Protein AF-A0A831K7T3-F1 (afdb_monomer_lite)

pLDDT: mean 89.92, std 11.32, range [50.34, 98.62]

Radius of gyration: 13.92 Å; chains: 1; bounding box: 26×32×38 Å

Sequence (88 aa):
MMSSALDFLDDKYICPHCHQEMTLCDAPPVHVGDGLGWGCEYLFICLNDECKLFVNGWKYIENQYGHMGSYRYMRMPNSNESYNMMVG

Structure (mmCIF, N/CA/C/O backbone):
data_AF-A0A831K7T3-F1
#
_entry.id   AF-A0A831K7T3-F1
#
loop_
_atom_site.group_PDB
_atom_site.id
_atom_site.type_symbol
_atom_site.label_atom_id
_atom_site.label_alt_id
_atom_site.label_comp_id
_atom_site.label_asym_id
_atom_site.label_entity_id
_atom_site.label_seq_id
_atom_site.pdbx_PDB_ins_code
_atom_site.Cartn_x
_atom_site.Cartn_y
_atom_site.Cartn_z
_atom_site.occupancy
_atom_site.B_iso_or_equiv
_atom_site.auth_seq_id
_atom_site.auth_comp_id
_atom_site.auth_asym_id
_atom_site.auth_atom_id
_atom_site.pdbx_PDB_model_num
ATOM 1 N N . MET A 1 1 ? 13.552 9.354 -18.240 1.00 50.34 1 MET A N 1
ATOM 2 C CA . MET A 1 1 ? 13.107 8.061 -18.794 1.00 50.34 1 MET A CA 1
ATOM 3 C C . MET A 1 1 ? 11.659 7.924 -18.385 1.00 50.34 1 MET A C 1
ATOM 5 O O . MET A 1 1 ? 11.415 8.052 -17.197 1.00 50.34 1 MET A O 1
ATOM 9 N N . MET A 1 2 ? 10.724 7.795 -19.328 1.00 55.97 2 MET A N 1
ATOM 10 C CA . MET A 1 2 ? 9.339 7.456 -18.981 1.00 55.97 2 MET A CA 1
ATOM 11 C C . MET A 1 2 ? 9.354 5.983 -18.584 1.00 55.97 2 MET A C 1
ATOM 13 O O . MET A 1 2 ? 9.600 5.141 -19.446 1.00 55.97 2 MET A O 1
ATOM 17 N N . SER A 1 3 ? 9.220 5.690 -17.292 1.00 65.00 3 SER A N 1
ATOM 18 C CA . SER A 1 3 ? 9.016 4.314 -16.842 1.00 65.00 3 SER A CA 1
ATOM 19 C C . SER A 1 3 ? 7.645 3.869 -17.319 1.00 65.00 3 SER A C 1
ATOM 21 O O . SER A 1 3 ? 6.661 4.579 -17.132 1.00 65.00 3 SER A O 1
ATOM 23 N N . SER A 1 4 ? 7.560 2.716 -17.965 1.00 82.12 4 SER A N 1
ATOM 24 C CA . SER A 1 4 ? 6.258 2.171 -18.338 1.00 82.12 4 SER A CA 1
ATOM 25 C C . SER A 1 4 ? 5.785 1.215 -17.249 1.00 82.12 4 SER A C 1
ATOM 27 O O . SER A 1 4 ? 6.602 0.544 -16.626 1.00 82.12 4 SER A O 1
ATOM 29 N N . ALA A 1 5 ? 4.472 1.088 -17.041 1.00 83.88 5 ALA A N 1
ATOM 30 C CA . ALA A 1 5 ? 3.927 0.069 -16.135 1.00 83.88 5 ALA A CA 1
ATOM 31 C C . ALA A 1 5 ? 4.417 -1.356 -16.480 1.00 83.88 5 ALA A C 1
ATOM 33 O O . ALA A 1 5 ? 4.458 -2.221 -15.608 1.00 83.88 5 ALA A O 1
ATOM 34 N N . LEU A 1 6 ? 4.820 -1.592 -17.741 1.00 86.94 6 LEU A N 1
ATOM 35 C CA . LEU A 1 6 ? 5.383 -2.864 -18.200 1.00 86.94 6 LEU A CA 1
ATOM 36 C C . LEU A 1 6 ? 6.673 -3.235 -17.461 1.00 86.94 6 LEU A C 1
ATOM 38 O O . LEU A 1 6 ? 6.924 -4.420 -17.262 1.00 86.94 6 LEU A O 1
ATOM 42 N N . ASP A 1 7 ? 7.449 -2.239 -17.025 1.00 89.88 7 ASP A N 1
ATOM 43 C CA . ASP A 1 7 ? 8.731 -2.442 -16.345 1.00 89.88 7 ASP A CA 1
ATOM 44 C C . ASP A 1 7 ? 8.555 -3.123 -14.974 1.00 89.88 7 ASP A C 1
ATOM 46 O O . ASP A 1 7 ? 9.512 -3.674 -14.438 1.00 89.88 7 ASP A O 1
ATOM 50 N N . PHE A 1 8 ? 7.331 -3.116 -14.428 1.00 91.31 8 PHE A N 1
ATOM 51 C CA . PHE A 1 8 ? 6.993 -3.613 -13.090 1.00 91.31 8 PHE A CA 1
ATOM 52 C C . PHE A 1 8 ? 6.004 -4.786 -13.100 1.00 91.31 8 PHE A C 1
ATOM 54 O O . PHE A 1 8 ? 5.509 -5.178 -12.047 1.00 91.3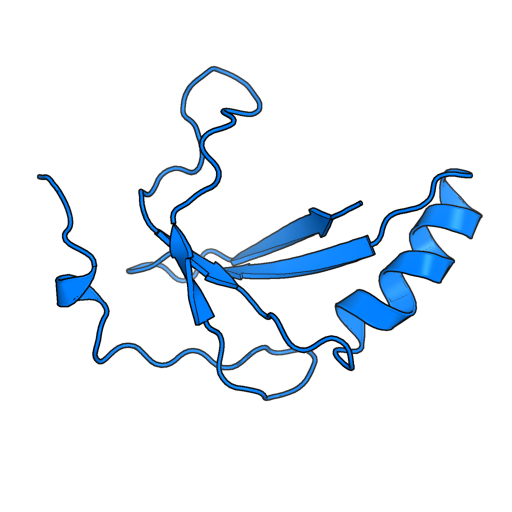1 8 PHE A O 1
ATOM 61 N N . LEU A 1 9 ? 5.677 -5.347 -14.270 1.00 86.12 9 LEU A N 1
ATOM 62 C CA . LEU A 1 9 ? 4.656 -6.400 -14.385 1.00 86.12 9 LEU A CA 1
ATOM 63 C C . LEU A 1 9 ? 5.008 -7.687 -13.631 1.00 86.12 9 LEU A C 1
ATOM 65 O O . LEU A 1 9 ? 4.111 -8.354 -13.115 1.00 86.12 9 LEU A O 1
ATOM 69 N N . ASP A 1 10 ? 6.292 -8.038 -13.586 1.00 91.06 10 ASP A N 1
ATOM 70 C CA . ASP A 1 10 ? 6.771 -9.263 -12.937 1.00 91.06 10 ASP A CA 1
ATOM 71 C C . ASP A 1 10 ? 7.089 -9.064 -11.443 1.00 91.06 10 ASP A C 1
ATOM 73 O O . ASP A 1 10 ? 7.329 -10.036 -10.719 1.00 91.06 10 ASP A O 1
ATOM 77 N N . ASP A 1 11 ? 7.067 -7.818 -10.960 1.00 93.50 11 ASP A N 1
ATOM 78 C CA . ASP A 1 11 ? 7.389 -7.484 -9.578 1.00 93.50 11 ASP A CA 1
ATOM 79 C C . ASP A 1 11 ? 6.233 -7.839 -8.640 1.00 93.50 11 ASP A C 1
ATOM 81 O O . ASP A 1 11 ? 5.104 -7.362 -8.772 1.00 93.50 11 ASP A O 1
ATOM 85 N N . LYS A 1 12 ? 6.541 -8.651 -7.624 1.00 94.31 12 LYS A N 1
ATOM 86 C CA . LYS A 1 12 ? 5.575 -9.080 -6.608 1.00 94.31 12 LYS A CA 1
ATOM 87 C C . LYS A 1 12 ? 6.010 -8.659 -5.222 1.00 94.31 12 LYS A C 1
ATOM 89 O O . LYS A 1 12 ? 7.011 -9.142 -4.690 1.00 94.31 12 LYS A O 1
ATOM 94 N N . TYR A 1 13 ? 5.197 -7.814 -4.600 1.00 96.38 13 TYR A N 1
ATOM 95 C CA . TYR A 1 13 ? 5.413 -7.358 -3.233 1.00 96.38 13 TYR A CA 1
ATOM 96 C C . TYR A 1 13 ? 4.296 -7.827 -2.313 1.00 96.38 13 TYR A C 1
ATOM 98 O O . TYR A 1 13 ? 3.122 -7.827 -2.675 1.00 96.38 13 TYR A O 1
ATOM 106 N N . ILE A 1 14 ? 4.679 -8.215 -1.099 1.00 97.88 14 ILE A N 1
ATOM 107 C CA . ILE A 1 14 ? 3.766 -8.704 -0.070 1.00 97.88 14 ILE A CA 1
ATOM 108 C C . ILE A 1 14 ? 3.633 -7.648 1.022 1.00 97.88 14 ILE A C 1
ATOM 110 O O . ILE A 1 14 ? 4.629 -7.164 1.561 1.00 97.88 14 ILE A O 1
ATOM 114 N N . CYS A 1 15 ? 2.395 -7.317 1.384 1.00 98.19 15 CYS A N 1
ATOM 115 C CA . CYS A 1 15 ? 2.127 -6.390 2.473 1.00 98.19 15 CYS A CA 1
ATOM 116 C C . CYS A 1 15 ? 2.576 -6.992 3.821 1.00 98.19 15 CYS A C 1
ATOM 118 O O . CYS A 1 15 ? 2.092 -8.066 4.192 1.00 98.19 15 CYS A O 1
ATOM 120 N N . PRO A 1 16 ? 3.394 -6.292 4.628 1.00 98.00 16 PRO A N 1
ATOM 121 C CA . PRO A 1 16 ? 3.888 -6.813 5.905 1.00 98.00 16 PRO A CA 1
ATOM 122 C C . PRO A 1 16 ? 2.803 -6.903 6.992 1.00 98.00 16 PRO A C 1
ATOM 124 O O . PRO A 1 16 ? 3.018 -7.503 8.041 1.00 98.00 16 PRO A O 1
ATOM 127 N N . HIS A 1 17 ? 1.627 -6.306 6.770 1.00 98.19 17 HIS A N 1
ATOM 128 C CA . HIS A 1 17 ? 0.544 -6.262 7.758 1.00 98.19 17 HIS A CA 1
ATOM 129 C C . HIS A 1 17 ? -0.517 -7.351 7.564 1.00 98.19 17 HIS A C 1
ATOM 131 O O . HIS A 1 17 ? -1.179 -7.738 8.530 1.00 98.19 17 HIS A O 1
ATOM 137 N N . CYS A 1 18 ? -0.709 -7.823 6.329 1.00 98.31 18 CYS A N 1
ATOM 138 C CA . CYS A 1 18 ? -1.740 -8.814 5.996 1.00 98.31 18 CYS A CA 1
ATOM 139 C C . CYS A 1 18 ? -1.243 -9.984 5.140 1.00 98.31 18 CYS A C 1
ATOM 141 O O . CYS A 1 18 ? -2.002 -10.922 4.928 1.00 98.31 18 CYS A O 1
ATOM 143 N N . HIS A 1 19 ? 0.014 -9.950 4.690 1.00 98.19 19 HIS A N 1
ATOM 144 C CA . HIS A 1 19 ? 0.648 -10.979 3.863 1.00 98.19 19 HIS A CA 1
ATOM 145 C C . HIS A 1 19 ? -0.045 -11.249 2.516 1.00 98.19 19 HIS A C 1
ATOM 147 O O . HIS A 1 19 ? 0.161 -12.302 1.922 1.00 98.19 19 HIS A O 1
ATOM 153 N N . GLN A 1 20 ? -0.841 -10.296 2.023 1.00 98.31 20 GLN A N 1
ATOM 154 C CA . GLN A 1 20 ? -1.427 -10.333 0.682 1.00 98.31 20 GLN A CA 1
ATOM 155 C C . GLN A 1 20 ? -0.525 -9.620 -0.330 1.00 98.31 20 GLN A C 1
ATOM 157 O O . GLN A 1 20 ? 0.224 -8.705 0.036 1.00 98.31 20 GLN A O 1
ATOM 162 N N . GLU A 1 21 ? -0.621 -10.038 -1.591 1.00 98.06 21 GLU A N 1
ATOM 163 C CA . GLU A 1 21 ? 0.045 -9.389 -2.723 1.00 98.06 21 GLU A CA 1
ATOM 164 C C . GLU A 1 21 ? -0.464 -7.948 -2.893 1.00 98.06 21 GLU A C 1
ATOM 166 O O . GLU A 1 21 ? -1.647 -7.653 -2.707 1.00 98.06 21 GLU A O 1
ATOM 171 N N . MET A 1 22 ? 0.460 -7.032 -3.168 1.00 97.38 22 MET A N 1
ATOM 172 C CA . MET A 1 22 ? 0.192 -5.608 -3.347 1.00 97.38 22 MET A CA 1
ATOM 173 C C . MET A 1 22 ? -0.134 -5.299 -4.809 1.00 97.38 22 MET A C 1
ATOM 175 O O . MET A 1 22 ? 0.320 -5.985 -5.718 1.00 97.38 22 MET A O 1
ATOM 179 N N . THR A 1 23 ? -0.900 -4.236 -5.039 1.00 96.62 23 THR A N 1
ATOM 180 C CA . THR A 1 23 ? -1.330 -3.816 -6.377 1.00 96.62 23 THR A CA 1
ATOM 181 C C . THR A 1 23 ? -0.442 -2.690 -6.889 1.00 96.62 23 THR A C 1
ATOM 183 O O . THR A 1 23 ? -0.222 -1.726 -6.159 1.00 96.62 23 THR A O 1
ATOM 186 N N . LEU A 1 24 ? 0.049 -2.794 -8.127 1.00 95.31 24 LEU A N 1
ATOM 187 C CA . LEU A 1 24 ? 0.687 -1.679 -8.828 1.00 95.31 24 LEU A CA 1
ATOM 188 C C . LEU A 1 24 ? -0.385 -0.653 -9.218 1.00 95.31 24 LEU A C 1
ATOM 190 O O . LEU A 1 24 ? -1.332 -0.979 -9.932 1.00 95.31 24 LEU A O 1
ATOM 194 N N . CYS A 1 25 ? -0.230 0.575 -8.745 1.00 93.12 25 CYS A N 1
ATOM 195 C CA . CYS A 1 25 ? -1.148 1.683 -8.966 1.00 93.12 25 CYS A CA 1
ATOM 196 C C . CYS A 1 25 ? -0.388 2.879 -9.532 1.00 93.12 25 CYS A C 1
ATOM 198 O O . CYS A 1 25 ? 0.767 3.097 -9.163 1.00 93.12 25 CYS A O 1
ATOM 200 N N . ASP A 1 26 ? -1.052 3.699 -10.343 1.00 91.38 26 ASP A N 1
ATOM 201 C CA . ASP A 1 26 ? -0.536 5.028 -10.670 1.00 91.38 26 ASP A CA 1
ATOM 202 C C . ASP A 1 26 ? -0.372 5.844 -9.384 1.00 91.38 26 ASP A C 1
ATOM 204 O O . ASP A 1 26 ? -1.224 5.817 -8.484 1.00 91.38 26 ASP A O 1
ATOM 208 N N . ALA A 1 27 ? 0.731 6.581 -9.295 1.00 88.38 27 ALA A N 1
ATOM 209 C CA . ALA A 1 27 ? 0.917 7.546 -8.232 1.00 88.38 27 ALA A CA 1
ATOM 210 C C . ALA A 1 27 ? -0.216 8.588 -8.295 1.00 88.38 27 ALA A C 1
ATOM 212 O O . ALA A 1 27 ? -0.591 9.030 -9.388 1.00 88.38 27 ALA A O 1
ATOM 213 N N . PRO A 1 28 ? -0.784 9.007 -7.149 1.00 83.00 28 PRO A N 1
ATOM 214 C CA . PRO A 1 28 ? -1.848 9.998 -7.152 1.00 83.00 28 PRO A CA 1
ATOM 215 C C . PRO A 1 28 ? -1.423 11.272 -7.903 1.00 83.00 28 PRO A C 1
ATOM 217 O O . PRO A 1 28 ? -0.326 11.780 -7.667 1.00 83.00 28 PRO A O 1
ATOM 220 N N . PRO A 1 29 ? -2.298 11.867 -8.737 1.00 76.31 29 PRO A N 1
ATOM 221 C CA . PRO A 1 29 ? -1.963 13.071 -9.509 1.00 76.31 29 PRO A CA 1
ATOM 222 C C . PRO A 1 29 ? -1.761 14.314 -8.623 1.00 76.31 29 PRO A C 1
ATOM 224 O O . PRO A 1 29 ? -1.364 15.383 -9.091 1.00 76.31 29 PRO A O 1
ATOM 227 N N . VAL A 1 30 ? -2.066 14.190 -7.330 1.00 73.06 30 VAL A N 1
ATOM 228 C CA . VAL A 1 30 ? -1.910 15.236 -6.328 1.00 73.06 30 VAL A CA 1
ATOM 229 C C . VAL A 1 30 ? -0.469 15.233 -5.827 1.00 73.06 30 VAL A C 1
ATOM 231 O O . VA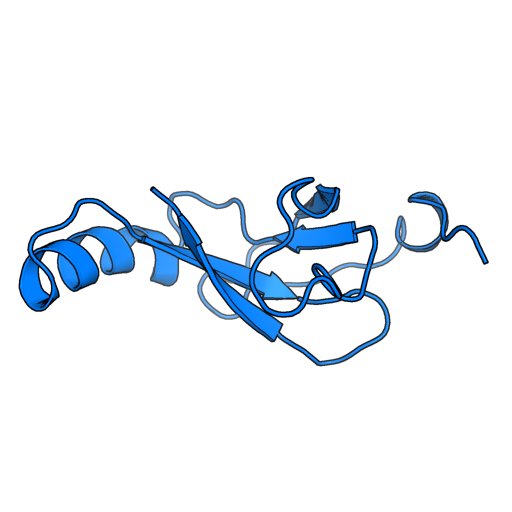L A 1 30 ? -0.000 14.248 -5.260 1.00 73.06 30 VAL A O 1
ATOM 234 N N . HIS A 1 31 ? 0.210 16.364 -6.002 1.00 67.19 31 HIS A N 1
ATOM 235 C CA . HIS A 1 31 ? 1.539 16.601 -5.451 1.00 67.19 31 HIS A CA 1
ATOM 236 C C . HIS A 1 31 ? 1.378 17.168 -4.035 1.00 67.19 31 HIS A C 1
ATOM 238 O O . HIS A 1 31 ? 0.723 18.194 -3.853 1.00 67.19 31 HIS A O 1
ATOM 244 N N . VAL A 1 32 ? 1.952 16.505 -3.030 1.00 60.41 32 VAL A N 1
ATOM 245 C CA . VAL A 1 32 ? 1.934 16.962 -1.631 1.00 60.41 32 VAL A CA 1
ATOM 246 C C . VAL A 1 32 ? 3.344 17.429 -1.259 1.00 60.41 32 VAL A C 1
ATOM 248 O O . VAL A 1 32 ? 4.293 16.678 -1.450 1.00 60.41 32 VAL A O 1
ATOM 251 N N . GLY A 1 33 ? 3.497 18.654 -0.739 1.00 61.69 33 GLY A N 1
ATOM 252 C CA . GLY A 1 33 ? 4.792 19.187 -0.281 1.00 61.69 33 GLY A CA 1
ATOM 253 C C . GLY A 1 33 ? 5.421 20.236 -1.208 1.00 61.69 33 GLY A C 1
ATOM 254 O O . GLY A 1 33 ? 4.735 21.132 -1.691 1.00 61.69 33 GLY A O 1
ATOM 255 N N . ASP A 1 34 ? 6.734 20.146 -1.422 1.00 63.22 34 ASP A N 1
ATOM 256 C CA . ASP A 1 34 ? 7.582 21.112 -2.149 1.00 63.22 34 ASP A CA 1
ATOM 257 C C . ASP A 1 34 ? 7.442 21.079 -3.685 1.00 63.22 34 ASP A C 1
ATOM 259 O O . ASP A 1 34 ? 8.149 21.794 -4.395 1.00 63.22 34 ASP A O 1
ATOM 263 N N . GLY A 1 35 ? 6.511 20.274 -4.202 1.00 61.69 35 GLY A N 1
ATOM 264 C CA . GLY A 1 35 ? 6.240 20.131 -5.632 1.00 61.69 35 GLY A CA 1
A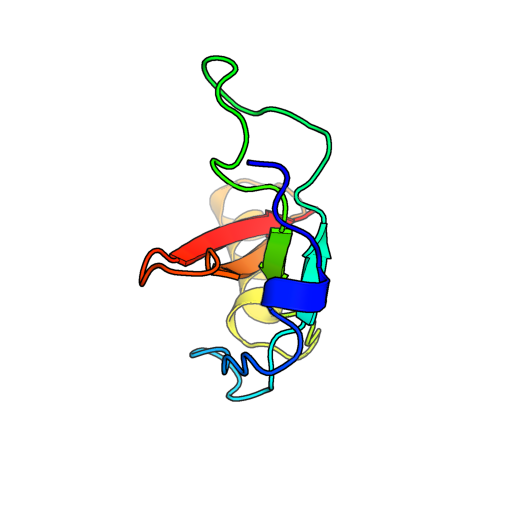TOM 265 C C . GLY A 1 35 ? 6.973 18.973 -6.312 1.00 61.69 35 GLY A C 1
ATOM 266 O O . GLY A 1 35 ? 6.785 18.789 -7.511 1.00 61.69 35 GLY A O 1
ATOM 267 N N . LEU A 1 36 ? 7.752 18.163 -5.583 1.00 66.19 36 LEU A N 1
ATOM 268 C CA . LEU A 1 36 ? 8.469 17.009 -6.150 1.00 66.19 36 LEU A CA 1
ATOM 269 C C . LEU A 1 36 ? 7.600 15.749 -6.340 1.00 66.19 36 LEU A C 1
ATOM 271 O O . LEU A 1 36 ? 8.017 14.803 -7.009 1.00 66.19 36 LEU A O 1
ATOM 275 N N . GLY A 1 37 ? 6.376 15.735 -5.801 1.00 75.62 37 GLY A N 1
ATOM 276 C CA . GLY A 1 37 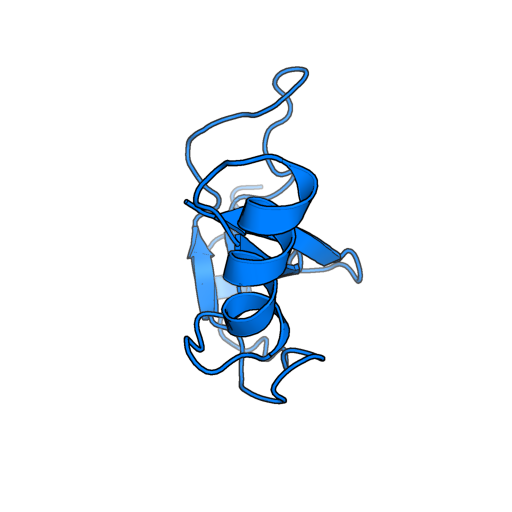? 5.428 14.629 -5.971 1.00 75.62 37 GLY A CA 1
ATOM 277 C C . GLY A 1 37 ? 5.822 13.364 -5.204 1.00 75.62 37 GLY A C 1
ATOM 278 O O . GLY A 1 37 ? 6.437 13.433 -4.146 1.00 75.62 37 GLY A O 1
ATOM 279 N N . TRP A 1 38 ? 5.441 12.200 -5.733 1.00 78.88 38 TRP A N 1
ATOM 280 C CA . TRP A 1 38 ? 5.644 10.890 -5.092 1.00 78.88 38 TRP A CA 1
ATOM 281 C C . TRP A 1 38 ? 7.013 10.256 -5.385 1.00 78.88 38 TRP A C 1
ATOM 283 O O . TRP A 1 38 ? 7.259 9.119 -4.991 1.00 78.88 38 TRP A O 1
ATOM 293 N N . GLY A 1 39 ? 7.891 10.951 -6.118 1.00 79.62 39 GLY A N 1
ATOM 294 C CA . GLY A 1 39 ? 9.211 10.446 -6.522 1.00 79.62 39 GLY A CA 1
ATOM 295 C C . GLY A 1 39 ? 9.192 9.347 -7.596 1.00 79.62 39 GLY A C 1
ATOM 296 O O . GLY A 1 39 ? 10.245 8.988 -8.118 1.00 79.62 39 GLY A O 1
ATOM 297 N N . CYS A 1 40 ? 8.015 8.832 -7.958 1.00 84.62 40 CYS A N 1
ATOM 298 C CA . CYS A 1 40 ? 7.805 7.812 -8.983 1.00 84.62 40 CYS A CA 1
ATOM 299 C C . CYS A 1 40 ? 6.400 7.931 -9.600 1.00 84.62 40 CYS A C 1
ATOM 301 O O . CYS A 1 40 ? 5.507 8.544 -9.015 1.00 84.62 40 CYS A O 1
ATOM 303 N N . GLU A 1 41 ? 6.218 7.356 -10.793 1.00 88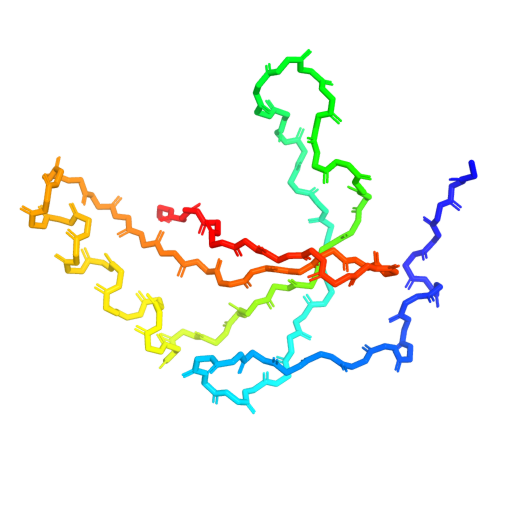.38 41 GLU A N 1
ATOM 304 C CA . GLU A 1 41 ? 4.932 7.351 -11.514 1.00 88.38 41 GLU A CA 1
ATOM 305 C C . GLU A 1 41 ? 3.986 6.243 -11.036 1.00 88.38 41 GLU A C 1
ATOM 307 O O . GLU A 1 41 ? 2.777 6.365 -11.204 1.00 88.38 41 GLU A O 1
ATOM 312 N N . TYR A 1 42 ? 4.521 5.192 -10.409 1.00 91.56 42 TYR A N 1
ATOM 313 C CA . TYR A 1 42 ? 3.752 4.048 -9.925 1.00 91.56 42 TYR A CA 1
ATOM 314 C C . TYR A 1 42 ? 4.148 3.687 -8.500 1.00 91.56 42 TYR A C 1
ATOM 316 O O . TYR A 1 42 ? 5.304 3.823 -8.111 1.00 91.56 42 TYR A O 1
ATOM 324 N N . LEU A 1 43 ? 3.194 3.167 -7.738 1.00 93.25 43 LEU A N 1
ATOM 325 C CA . LEU A 1 43 ? 3.363 2.713 -6.364 1.00 93.25 43 LEU A CA 1
ATOM 326 C C . LEU A 1 43 ? 2.737 1.333 -6.208 1.00 93.25 43 LEU A C 1
ATOM 328 O O . LEU A 1 43 ? 1.649 1.077 -6.718 1.00 93.25 43 LEU A O 1
ATOM 332 N N . PHE A 1 44 ? 3.368 0.464 -5.427 1.00 95.56 44 PHE A N 1
ATOM 333 C CA . PHE A 1 44 ? 2.705 -0.744 -4.952 1.00 95.56 44 PHE A CA 1
ATOM 334 C C . PHE A 1 44 ? 1.913 -0.408 -3.693 1.00 95.56 44 PHE A C 1
ATOM 336 O O . PHE A 1 44 ? 2.484 0.099 -2.727 1.00 95.56 44 PHE A O 1
ATOM 343 N N . ILE A 1 45 ? 0.614 -0.704 -3.670 1.00 96.69 45 ILE A N 1
ATOM 344 C CA . ILE A 1 45 ? -0.298 -0.345 -2.578 1.00 96.69 45 ILE A CA 1
ATOM 345 C C . ILE A 1 45 ? -1.029 -1.591 -2.066 1.00 96.69 45 ILE A C 1
ATOM 347 O O . ILE A 1 45 ? -1.527 -2.417 -2.828 1.00 96.69 45 ILE A O 1
ATOM 351 N N . CYS A 1 46 ? -1.127 -1.727 -0.743 1.00 98.31 46 CYS A N 1
ATOM 352 C CA . CYS A 1 46 ? -1.974 -2.735 -0.112 1.00 98.31 46 CYS A CA 1
ATOM 353 C C . CYS A 1 46 ? -3.457 -2.329 -0.192 1.00 98.31 46 CYS A C 1
ATOM 355 O O . CYS A 1 46 ? -3.945 -1.546 0.631 1.00 98.31 46 CYS A O 1
ATOM 357 N N . LEU A 1 47 ? -4.191 -2.920 -1.136 1.00 97.69 47 LEU A N 1
ATOM 358 C CA . LEU A 1 47 ? -5.628 -2.690 -1.330 1.00 97.69 47 LEU A CA 1
ATOM 359 C C . LEU A 1 47 ? -6.539 -3.695 -0.603 1.00 97.69 47 LEU A C 1
ATOM 361 O O . LEU A 1 47 ? -7.747 -3.671 -0.784 1.00 97.69 47 LEU A O 1
ATOM 365 N N . ASN A 1 48 ? -5.987 -4.542 0.270 1.00 98.31 48 ASN A N 1
ATOM 366 C CA . ASN A 1 48 ? -6.795 -5.427 1.110 1.00 98.31 48 ASN A CA 1
ATOM 367 C C . ASN A 1 48 ? -7.521 -4.635 2.217 1.00 98.31 48 ASN A C 1
ATOM 369 O O . ASN A 1 48 ? -6.872 -4.114 3.128 1.00 98.31 48 ASN A O 1
ATOM 373 N N . ASP A 1 49 ? -8.851 -4.596 2.169 1.00 98.12 49 ASP A N 1
ATOM 374 C CA . ASP A 1 49 ? -9.705 -3.902 3.147 1.00 98.12 49 ASP A CA 1
ATOM 375 C C . ASP A 1 49 ? -9.782 -4.601 4.510 1.00 98.12 49 ASP A C 1
ATOM 377 O O . ASP A 1 49 ? -10.176 -3.995 5.503 1.00 98.12 49 ASP A O 1
ATOM 381 N N . GLU A 1 50 ? -9.323 -5.847 4.600 1.00 98.44 50 GLU A N 1
ATOM 382 C CA . GLU A 1 50 ? -9.168 -6.569 5.866 1.00 98.44 50 GLU A CA 1
ATOM 383 C C . GLU A 1 50 ? -7.761 -6.401 6.465 1.00 98.44 50 GLU A C 1
ATOM 385 O O . GLU A 1 50 ? -7.417 -6.996 7.491 1.00 98.44 50 GLU A O 1
ATOM 390 N N . CYS A 1 51 ? -6.901 -5.594 5.834 1.00 98.62 51 CYS A N 1
ATOM 391 C CA . CYS A 1 51 ? -5.554 -5.357 6.327 1.00 98.62 51 CYS A CA 1
ATOM 392 C C . CYS A 1 51 ? -5.587 -4.721 7.721 1.00 98.62 51 CYS A C 1
ATOM 394 O O . CYS A 1 51 ? -6.197 -3.674 7.923 1.00 98.62 51 CYS A O 1
ATOM 396 N N . LYS A 1 52 ? -4.848 -5.299 8.678 1.00 98.19 52 LYS A N 1
ATOM 397 C CA . LYS A 1 52 ? -4.795 -4.804 10.065 1.00 98.19 52 LYS A CA 1
ATOM 398 C C . LYS A 1 52 ? -4.391 -3.331 10.162 1.00 98.19 52 LYS A C 1
ATOM 400 O O . LYS A 1 52 ? -4.917 -2.632 11.019 1.00 98.19 52 LYS A O 1
ATOM 405 N N . LEU A 1 53 ? -3.482 -2.860 9.302 1.00 98.31 53 LEU A N 1
ATOM 406 C CA . LEU A 1 53 ? -3.111 -1.440 9.243 1.00 98.31 53 LEU A CA 1
ATOM 407 C C . LEU A 1 53 ? -4.320 -0.565 8.882 1.00 98.31 53 LEU A C 1
ATOM 409 O O . LEU A 1 53 ? -4.56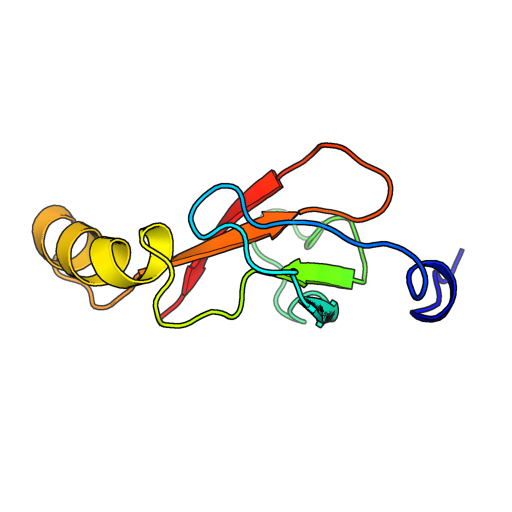1 0.444 9.536 1.00 98.31 53 LEU A O 1
ATOM 413 N N . PHE A 1 54 ? -5.094 -0.986 7.882 1.00 98.38 54 PHE A N 1
ATOM 414 C CA . PHE A 1 54 ? -6.248 -0.248 7.386 1.00 98.38 54 PHE A CA 1
ATOM 415 C C . PHE A 1 54 ? -7.437 -0.319 8.351 1.00 98.38 54 PHE A C 1
ATOM 417 O O . PHE A 1 54 ? -8.015 0.701 8.707 1.00 98.38 54 PHE A O 1
ATOM 424 N N . VAL A 1 55 ? -7.784 -1.498 8.861 1.00 98.25 55 VAL A N 1
ATOM 425 C CA . VAL A 1 55 ? -8.912 -1.637 9.794 1.00 98.25 55 VAL A CA 1
ATOM 426 C C . VAL A 1 55 ? -8.641 -0.889 11.104 1.00 98.25 55 VAL A C 1
ATOM 428 O O . VAL A 1 55 ? -9.495 -0.148 11.588 1.00 98.25 55 VAL A O 1
ATOM 431 N N . ASN A 1 56 ? -7.435 -1.024 11.666 1.00 98.06 56 ASN A N 1
ATOM 432 C CA . ASN A 1 56 ? -7.098 -0.362 12.929 1.00 98.06 56 ASN A CA 1
ATOM 433 C C . ASN A 1 56 ? -6.853 1.144 12.761 1.00 98.06 56 ASN A C 1
ATOM 435 O O . ASN A 1 56 ? -7.035 1.893 13.722 1.00 98.06 56 ASN A O 1
ATOM 439 N N . GLY A 1 57 ? -6.450 1.584 11.564 1.00 97.81 57 GLY A N 1
ATOM 440 C CA . GLY A 1 57 ? -6.193 2.988 11.257 1.00 97.81 57 GLY A CA 1
ATOM 441 C C . GLY A 1 57 ? -7.421 3.867 11.474 1.00 97.81 57 GLY A C 1
ATOM 442 O O . GLY A 1 57 ? -7.290 4.890 12.137 1.00 97.81 57 GLY A O 1
ATOM 443 N N . TRP A 1 58 ? -8.609 3.417 11.051 1.00 97.81 58 TRP A N 1
ATOM 444 C CA . TRP A 1 58 ? -9.880 4.130 11.259 1.00 97.81 58 TRP A CA 1
ATOM 445 C C . TRP A 1 58 ? -10.084 4.536 12.715 1.00 97.81 58 TRP A C 1
ATOM 447 O O . TRP A 1 58 ? -10.218 5.713 13.044 1.00 97.81 58 TRP A O 1
ATOM 457 N N . LYS A 1 59 ? -10.017 3.544 13.608 1.00 96.69 59 LYS A N 1
ATOM 458 C CA . LYS A 1 59 ? -10.181 3.759 15.044 1.00 96.69 59 LYS A CA 1
ATOM 459 C C . LYS A 1 59 ? -9.042 4.597 15.626 1.00 96.69 59 LYS A C 1
ATOM 461 O O . LYS A 1 59 ? -9.270 5.381 16.543 1.00 96.69 59 LYS A O 1
ATOM 466 N N . TYR A 1 60 ? -7.808 4.416 15.159 1.00 97.06 60 TYR A N 1
ATOM 467 C CA . TYR A 1 60 ? -6.670 5.186 15.658 1.00 97.06 60 TYR A CA 1
ATOM 468 C C . TYR A 1 60 ? -6.801 6.674 15.313 1.00 97.06 60 TYR A C 1
ATOM 470 O O . TYR A 1 60 ? -6.705 7.508 16.212 1.00 97.06 60 TYR A O 1
ATOM 478 N N . ILE A 1 61 ? -7.071 7.003 14.048 1.00 97.00 61 ILE A N 1
ATOM 479 C CA . ILE A 1 61 ? -7.196 8.390 13.591 1.00 97.00 61 ILE A CA 1
ATOM 480 C C . ILE A 1 61 ? -8.379 9.084 14.260 1.00 97.00 61 ILE A C 1
ATOM 482 O O . ILE A 1 61 ? -8.226 10.205 14.743 1.00 97.00 61 ILE A O 1
ATOM 486 N N . GLU A 1 62 ? -9.522 8.407 14.361 1.00 96.69 62 GLU A N 1
ATOM 487 C CA . GLU A 1 62 ? -10.698 8.949 15.040 1.00 96.69 62 GLU A CA 1
ATOM 488 C C . GLU A 1 62 ? -10.387 9.283 16.507 1.00 96.69 62 GLU A C 1
ATOM 490 O O . GLU A 1 62 ? -10.654 10.393 16.960 1.00 96.69 62 GLU A O 1
ATOM 495 N N . ASN A 1 63 ? -9.741 8.371 17.241 1.00 97.38 63 ASN A N 1
ATOM 496 C CA . ASN A 1 63 ? -9.440 8.589 18.659 1.00 97.38 63 ASN A CA 1
ATOM 497 C C . ASN A 1 63 ? -8.338 9.627 18.908 1.00 97.38 63 ASN A C 1
ATOM 499 O O . ASN A 1 63 ? -8.361 10.288 19.943 1.00 97.38 63 ASN A O 1
ATOM 503 N N . GLN A 1 64 ? -7.338 9.727 18.029 1.00 96.88 64 GLN A N 1
ATOM 504 C CA . GLN A 1 64 ? -6.214 10.651 18.221 1.00 96.88 64 GLN A CA 1
ATOM 505 C C . GLN A 1 64 ? -6.497 12.052 17.680 1.00 96.88 64 GLN A C 1
ATOM 507 O O . GLN A 1 64 ? -6.026 13.031 18.254 1.00 96.88 64 GLN A O 1
ATOM 512 N N . TYR A 1 65 ? -7.250 12.150 16.584 1.00 95.12 65 TYR A N 1
ATOM 513 C CA . TYR A 1 65 ? -7.394 13.391 15.827 1.00 95.12 65 TYR A CA 1
ATOM 514 C C . TYR A 1 65 ? -8.850 13.814 15.605 1.00 95.12 65 TYR A C 1
ATOM 516 O O . TYR A 1 65 ? -9.075 14.905 15.096 1.00 95.12 65 TYR A O 1
ATOM 524 N N . GLY A 1 66 ? -9.844 12.996 15.971 1.00 95.00 66 GLY A N 1
ATOM 525 C CA . GLY A 1 66 ? -11.261 13.328 15.771 1.00 95.00 66 GLY A CA 1
ATOM 526 C C . GLY A 1 66 ? -11.677 13.397 14.298 1.00 95.00 66 GLY A C 1
ATOM 527 O O . GLY A 1 66 ? -12.664 14.050 13.964 1.00 95.00 66 GLY A O 1
ATOM 528 N N . HIS A 1 67 ? -10.914 12.755 13.413 1.00 93.00 67 HIS A N 1
ATOM 529 C CA . HIS A 1 67 ? -11.153 12.735 11.973 1.00 93.00 67 HIS A CA 1
ATOM 530 C C . HIS A 1 67 ? -11.435 11.312 11.489 1.00 93.00 67 HIS A C 1
ATOM 532 O O . HIS A 1 67 ? -10.959 10.338 12.065 1.00 93.00 67 HIS A O 1
ATOM 538 N N . MET A 1 68 ? -12.201 11.191 10.409 1.00 94.25 68 MET A N 1
ATOM 539 C CA . MET A 1 68 ? -12.360 9.924 9.704 1.00 94.25 68 MET A CA 1
ATOM 540 C C . MET A 1 68 ? -11.174 9.756 8.751 1.00 94.25 68 MET A C 1
ATOM 542 O O . MET A 1 68 ? -10.949 10.598 7.884 1.00 94.25 68 MET A O 1
ATOM 546 N N . GLY A 1 69 ? -10.399 8.695 8.941 1.00 96.44 69 GLY A N 1
ATOM 547 C CA . GLY A 1 69 ? -9.283 8.362 8.068 1.00 96.44 69 GLY A CA 1
ATOM 548 C C . GLY A 1 69 ? -8.551 7.119 8.545 1.00 96.44 69 GLY A C 1
ATOM 549 O O . GLY A 1 69 ? -8.704 6.686 9.681 1.00 96.44 69 GLY A O 1
ATOM 550 N N . SER A 1 70 ? -7.743 6.540 7.676 1.00 97.88 70 SER A N 1
ATOM 551 C CA . SER A 1 70 ? -6.953 5.350 7.945 1.00 97.88 70 SER A CA 1
ATOM 552 C C . SER A 1 70 ? -5.621 5.408 7.197 1.00 97.88 70 SER A C 1
ATOM 554 O O . SER A 1 70 ? -5.240 6.448 6.665 1.00 97.88 70 SER A O 1
ATOM 556 N N . TYR A 1 71 ? -4.893 4.297 7.163 1.00 97.75 71 TYR A N 1
ATOM 557 C CA . TYR A 1 71 ? -3.636 4.148 6.456 1.00 97.75 71 TYR A CA 1
ATOM 558 C C . TYR A 1 71 ? -3.661 2.939 5.524 1.00 97.75 71 TYR A C 1
ATOM 560 O O . TYR A 1 71 ? -4.189 1.879 5.867 1.00 97.75 71 TYR A O 1
ATOM 568 N N . ARG A 1 72 ? -2.996 3.061 4.375 1.00 97.94 72 ARG A N 1
ATOM 569 C CA . ARG A 1 72 ? -2.598 1.930 3.533 1.00 97.94 72 ARG A CA 1
ATOM 570 C C . ARG A 1 72 ? -1.084 1.881 3.409 1.00 97.94 72 ARG A C 1
ATOM 572 O O . ARG A 1 72 ? -0.424 2.908 3.283 1.00 97.94 72 ARG A O 1
ATOM 579 N N . TYR A 1 73 ? -0.546 0.668 3.445 1.00 97.94 73 TYR A N 1
ATOM 580 C CA . TYR A 1 73 ? 0.876 0.438 3.233 1.00 97.94 73 TYR A CA 1
ATOM 581 C C . TYR A 1 73 ? 1.193 0.595 1.747 1.00 97.94 73 TYR A C 1
ATOM 583 O O . TYR A 1 73 ? 0.505 -0.002 0.912 1.00 97.94 73 TYR A O 1
ATOM 591 N N . MET A 1 74 ? 2.223 1.376 1.438 1.00 95.62 74 MET A N 1
ATOM 592 C CA . MET A 1 74 ? 2.726 1.573 0.086 1.00 95.62 74 MET A CA 1
ATOM 593 C C . MET A 1 74 ? 4.237 1.372 0.010 1.00 95.62 74 MET A C 1
ATOM 595 O O . MET A 1 74 ? 4.956 1.559 0.995 1.00 95.62 74 MET A O 1
ATOM 599 N N . ARG A 1 75 ? 4.718 1.021 -1.179 1.00 94.75 75 ARG A N 1
ATOM 600 C CA . ARG A 1 75 ? 6.132 0.817 -1.485 1.00 94.75 75 ARG A CA 1
ATOM 601 C C . ARG A 1 75 ? 6.462 1.389 -2.859 1.00 94.75 75 ARG A C 1
ATOM 603 O O . ARG A 1 75 ? 5.680 1.219 -3.795 1.00 94.75 75 ARG A O 1
ATOM 610 N N . MET A 1 76 ? 7.627 2.022 -2.976 1.00 92.31 76 MET A N 1
ATOM 611 C CA . MET A 1 76 ? 8.125 2.493 -4.266 1.00 92.31 76 MET A CA 1
ATOM 612 C C . MET A 1 76 ? 8.725 1.344 -5.094 1.00 92.31 76 MET A C 1
ATOM 614 O O . MET A 1 76 ? 9.392 0.467 -4.530 1.00 92.31 76 MET A O 1
ATOM 618 N N . PRO A 1 77 ? 8.521 1.337 -6.423 1.00 90.94 77 PRO A N 1
ATOM 619 C CA . PRO A 1 77 ? 9.212 0.417 -7.318 1.00 90.94 77 PRO A CA 1
ATOM 620 C C . PRO A 1 77 ? 10.726 0.671 -7.281 1.00 90.94 77 PRO A C 1
ATOM 622 O O . PRO A 1 77 ? 11.174 1.781 -6.992 1.00 90.94 77 PRO A O 1
ATOM 625 N N . ASN A 1 78 ? 11.530 -0.353 -7.581 1.00 87.94 78 ASN A N 1
ATOM 626 C CA . ASN A 1 78 ? 13.001 -0.282 -7.640 1.00 87.94 78 ASN A CA 1
ATOM 627 C C . ASN A 1 78 ? 13.724 0.161 -6.350 1.00 87.94 78 ASN A C 1
ATOM 629 O O . ASN A 1 78 ? 14.942 0.349 -6.367 1.00 87.94 78 ASN A O 1
ATOM 633 N N . SER A 1 79 ? 13.025 0.315 -5.223 1.00 87.31 79 SER A N 1
ATOM 634 C CA . SER A 1 79 ? 13.634 0.662 -3.939 1.00 87.31 79 SER A CA 1
ATOM 635 C C . SER A 1 79 ? 13.043 -0.160 -2.788 1.00 87.31 79 SER A C 1
ATOM 637 O O . SER A 1 79 ? 12.075 -0.914 -2.935 1.00 87.31 79 SER A O 1
ATOM 639 N N . ASN A 1 80 ? 13.674 -0.058 -1.618 1.00 88.38 80 ASN A N 1
ATOM 640 C CA . ASN A 1 80 ? 13.146 -0.606 -0.364 1.00 88.38 80 ASN A CA 1
ATOM 641 C C . ASN A 1 80 ? 12.355 0.442 0.436 1.00 88.38 80 ASN A C 1
ATOM 643 O O . ASN A 1 80 ? 11.971 0.180 1.576 1.00 88.38 80 ASN A O 1
ATOM 647 N N . GLU A 1 81 ? 12.123 1.624 -0.137 1.00 92.44 81 GLU A N 1
ATOM 648 C CA . GLU A 1 81 ? 11.389 2.687 0.535 1.00 92.44 81 GLU A CA 1
ATOM 649 C C . GLU A 1 81 ? 9.898 2.360 0.570 1.00 92.44 81 GLU A C 1
ATOM 651 O O . GLU A 1 81 ? 9.279 1.966 -0.423 1.00 92.44 81 GLU A O 1
ATOM 656 N N . SER A 1 82 ? 9.325 2.497 1.760 1.00 94.31 82 SER A N 1
ATOM 657 C CA . SER A 1 82 ? 7.925 2.202 2.020 1.00 94.31 82 SER A CA 1
ATOM 658 C C . SER A 1 82 ? 7.370 3.128 3.084 1.00 94.31 82 SER A C 1
ATOM 660 O O . SER A 1 82 ? 8.093 3.607 3.958 1.00 94.31 82 SER A O 1
ATOM 662 N N . TYR A 1 83 ? 6.071 3.383 2.989 1.00 93.12 83 TYR A N 1
ATOM 663 C CA . TYR A 1 83 ? 5.383 4.383 3.789 1.00 93.12 83 TYR A CA 1
ATOM 664 C C . TYR A 1 83 ? 3.954 3.939 4.087 1.00 93.12 83 TYR A C 1
ATOM 666 O O . TYR A 1 83 ? 3.365 3.133 3.366 1.00 93.12 83 TYR A O 1
ATOM 674 N N . ASN A 1 84 ? 3.372 4.523 5.130 1.00 95.12 84 ASN A N 1
ATOM 675 C CA . ASN A 1 84 ? 1.944 4.423 5.398 1.00 95.12 84 ASN A CA 1
ATOM 676 C C . ASN A 1 84 ? 1.269 5.680 4.853 1.00 95.12 84 ASN A C 1
ATOM 678 O O . ASN A 1 84 ? 1.419 6.764 5.412 1.00 95.12 84 ASN A O 1
ATOM 682 N N . MET A 1 85 ? 0.544 5.530 3.751 1.00 92.44 85 MET A N 1
ATOM 683 C CA . MET A 1 85 ? -0.219 6.607 3.136 1.00 92.44 85 MET A CA 1
ATOM 684 C C . MET A 1 85 ? -1.554 6.760 3.856 1.00 92.44 85 MET A C 1
ATOM 686 O O . MET A 1 85 ? -2.293 5.785 3.993 1.00 92.44 85 MET A O 1
ATOM 690 N N . MET A 1 86 ? -1.869 7.975 4.303 1.00 92.81 86 MET A N 1
ATOM 691 C CA . MET A 1 86 ? -3.178 8.280 4.876 1.00 92.81 86 MET A CA 1
ATOM 692 C C . MET A 1 86 ? -4.257 8.226 3.790 1.00 92.81 86 MET A C 1
ATOM 694 O O . MET A 1 86 ? -4.059 8.737 2.690 1.00 92.81 86 MET A O 1
ATOM 698 N N . VAL A 1 87 ? -5.392 7.614 4.106 1.00 92.94 87 VAL A N 1
ATOM 699 C CA . VAL A 1 87 ? -6.567 7.509 3.234 1.00 92.94 87 VAL A CA 1
ATOM 700 C C . VAL A 1 87 ? -7.803 7.970 4.002 1.00 92.94 87 VAL A C 1
ATOM 702 O O . VAL A 1 87 ? -7.887 7.745 5.207 1.00 92.94 87 VAL A O 1
ATOM 705 N N . GLY A 1 88 ? -8.718 8.657 3.322 1.00 88.12 88 GLY A N 1
ATOM 706 C CA . GLY A 1 88 ? -9.990 9.136 3.875 1.00 88.12 88 GLY A CA 1
ATOM 707 C C . GLY A 1 88 ? -11.166 8.297 3.417 1.00 88.12 88 GLY A C 1
ATOM 708 O O . GLY A 1 88 ? -11.038 7.654 2.350 1.00 88.12 88 GLY A O 1
#

Secondary structure (DSSP, 8-state):
----GGGGTT---B-TTT-PBPEEEEPPS---SSS-TTSSSEEEE---TT-HHHHHHHHHHHHHHSS--EEEEEE-TTSS-EEEEEE-

Foldseek 3Di:
DPDDVVVCPPPWDADPQPRDTWDKDAFPPDAPDPRCRPVDGIKTKDPDCPGPQFVVQQVVCCVPPVDGKTWIKIDDPPDRDIDTDIGD